Protein AF-A0A2R4WIC9-F1 (afdb_monomer_lite)

Structure (mmCIF, N/CA/C/O backbone):
data_AF-A0A2R4WIC9-F1
#
_entry.id   AF-A0A2R4WIC9-F1
#
loop_
_atom_site.group_PDB
_atom_site.id
_atom_site.type_symbol
_atom_site.label_atom_id
_atom_site.label_alt_id
_atom_site.label_comp_id
_atom_site.label_asym_id
_atom_site.label_entity_id
_atom_site.label_seq_id
_atom_site.pdbx_PDB_ins_code
_atom_site.Cartn_x
_atom_site.Cartn_y
_atom_site.Cartn_z
_atom_site.occupancy
_atom_site.B_iso_or_equiv
_atom_site.auth_seq_id
_atom_site.auth_comp_id
_atom_site.auth_asym_id
_atom_site.auth_atom_id
_atom_site.pdbx_PDB_model_num
ATOM 1 N N . MET A 1 1 ? 18.925 10.948 -5.043 1.00 41.94 1 MET A N 1
ATOM 2 C CA . MET A 1 1 ? 17.548 11.346 -4.677 1.00 41.94 1 MET A CA 1
ATOM 3 C C . MET A 1 1 ? 17.113 10.478 -3.510 1.00 41.94 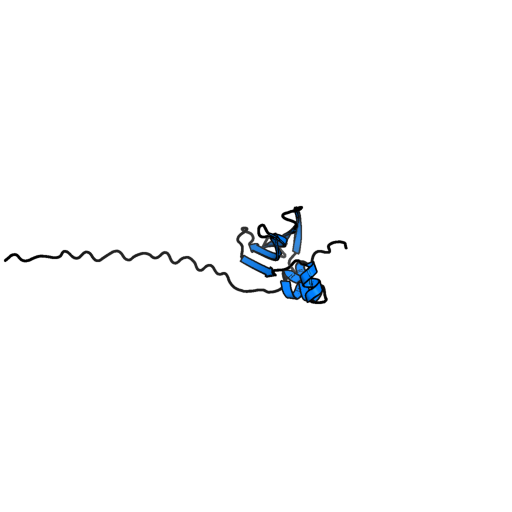1 MET A C 1
ATOM 5 O O . MET A 1 1 ? 17.165 9.264 -3.642 1.00 41.94 1 MET A O 1
ATOM 9 N N . LEU A 1 2 ? 16.774 11.072 -2.362 1.00 50.53 2 LEU A N 1
ATOM 10 C CA . LEU A 1 2 ? 16.177 10.327 -1.250 1.00 50.53 2 LEU A CA 1
ATOM 11 C C . LEU A 1 2 ? 14.803 9.835 -1.710 1.00 50.53 2 LEU A C 1
ATOM 13 O O . LEU A 1 2 ? 13.978 10.643 -2.135 1.00 50.53 2 LEU A O 1
ATOM 17 N N . PHE A 1 3 ? 14.590 8.522 -1.683 1.00 58.09 3 PHE A N 1
ATOM 18 C CA . PHE A 1 3 ? 13.301 7.921 -1.989 1.00 58.09 3 PHE A CA 1
ATOM 19 C C . PHE A 1 3 ? 12.273 8.462 -0.988 1.00 58.09 3 PHE A C 1
ATOM 21 O O . PHE A 1 3 ? 12.315 8.121 0.192 1.00 58.09 3 PHE A O 1
ATOM 28 N N . GLN A 1 4 ? 11.390 9.356 -1.431 1.00 65.44 4 GLN A N 1
ATOM 29 C CA . GLN A 1 4 ? 10.280 9.814 -0.607 1.00 65.44 4 GLN A CA 1
ATOM 30 C C . GLN A 1 4 ? 9.069 8.930 -0.911 1.00 65.44 4 GLN A C 1
ATOM 32 O O . GLN A 1 4 ? 8.539 9.018 -2.026 1.00 65.44 4 GLN A O 1
ATOM 37 N N . PRO A 1 5 ? 8.622 8.096 0.044 1.00 67.25 5 PRO A N 1
ATOM 38 C CA . PRO A 1 5 ? 7.428 7.293 -0.150 1.00 67.25 5 PRO A CA 1
ATOM 39 C C . PRO A 1 5 ? 6.212 8.203 -0.367 1.00 67.25 5 PRO A C 1
ATOM 41 O O . PRO A 1 5 ? 6.229 9.355 0.091 1.00 67.25 5 PRO A O 1
ATOM 44 N N . PRO A 1 6 ? 5.175 7.723 -1.073 1.00 71.00 6 PRO A N 1
ATOM 45 C CA . PRO A 1 6 ? 3.922 8.456 -1.226 1.00 71.00 6 PRO A CA 1
ATOM 46 C C . PRO A 1 6 ? 3.269 8.787 0.125 1.00 71.00 6 PRO A C 1
ATOM 48 O O . PRO A 1 6 ? 3.595 8.175 1.140 1.00 71.00 6 PRO A O 1
ATOM 51 N N . VAL A 1 7 ? 2.345 9.761 0.150 1.00 81.62 7 VAL A N 1
ATOM 52 C CA . VAL A 1 7 ? 1.529 10.001 1.354 1.00 81.62 7 VAL A CA 1
ATOM 53 C C . VAL A 1 7 ? 0.459 8.914 1.410 1.00 81.62 7 VAL A C 1
ATOM 55 O O . VAL A 1 7 ? -0.464 8.898 0.593 1.00 81.62 7 VAL A O 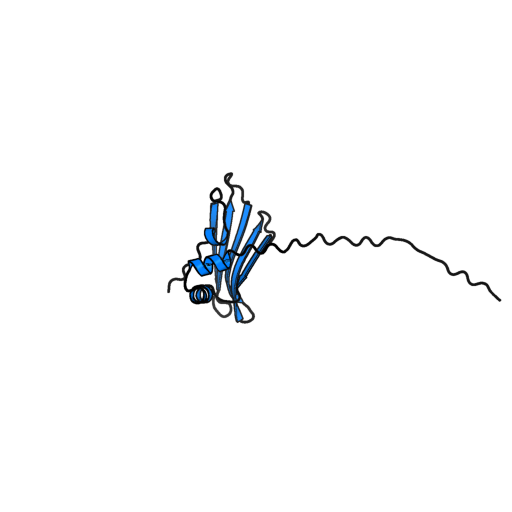1
ATOM 58 N N . PHE A 1 8 ? 0.616 7.967 2.330 1.00 81.81 8 PHE A N 1
ATOM 59 C CA . PHE A 1 8 ? -0.177 6.740 2.353 1.00 81.81 8 PHE A CA 1
ATOM 60 C C . PHE A 1 8 ? -1.648 6.995 2.699 1.00 81.81 8 PHE A C 1
ATOM 62 O O . PHE A 1 8 ? -2.525 6.418 2.063 1.00 81.81 8 PHE A O 1
ATOM 69 N N . GLU A 1 9 ? -1.929 7.925 3.612 1.00 81.69 9 GLU A N 1
ATOM 70 C CA . GLU A 1 9 ? -3.284 8.352 3.984 1.00 81.69 9 GLU A CA 1
ATOM 71 C C . GLU A 1 9 ? -4.065 8.850 2.762 1.00 81.69 9 GLU A C 1
ATOM 73 O O . GLU A 1 9 ? -5.230 8.505 2.564 1.00 81.69 9 GLU A O 1
ATOM 78 N N . THR A 1 10 ? -3.385 9.603 1.893 1.00 82.06 10 THR A N 1
ATOM 79 C CA . THR A 1 10 ? -3.953 10.145 0.656 1.00 82.06 10 THR A CA 1
ATOM 80 C C . THR A 1 10 ? -4.237 9.050 -0.366 1.00 82.06 10 THR A C 1
ATOM 82 O O . THR A 1 10 ? -5.227 9.145 -1.086 1.00 82.06 10 THR A O 1
ATOM 85 N N . ILE A 1 11 ? -3.389 8.023 -0.459 1.00 85.50 11 ILE A N 1
ATOM 86 C CA . ILE A 1 11 ? -3.587 6.904 -1.395 1.00 85.50 11 ILE A CA 1
ATOM 87 C C . ILE A 1 11 ? -4.722 5.994 -0.933 1.00 85.50 11 ILE A C 1
ATOM 89 O O . ILE A 1 11 ? -5.516 5.535 -1.752 1.00 85.50 11 ILE A O 1
ATOM 93 N N . PHE A 1 12 ? -4.791 5.732 0.368 1.00 85.81 12 PHE A N 1
ATOM 94 C CA . PHE A 1 12 ? -5.749 4.802 0.951 1.00 85.81 12 PHE A CA 1
ATOM 95 C C . PHE A 1 12 ? -7.128 5.411 1.198 1.00 85.81 12 PHE A C 1
ATOM 97 O O . PHE A 1 12 ? -8.072 4.666 1.452 1.00 85.81 12 PHE A O 1
ATOM 104 N N . LEU A 1 13 ? -7.249 6.741 1.098 1.00 85.38 13 LEU A N 1
ATOM 105 C CA . LEU A 1 13 ? -8.467 7.482 1.432 1.00 85.38 13 LEU A CA 1
ATOM 106 C C . LEU A 1 13 ? -8.943 7.147 2.857 1.00 85.38 13 LEU A C 1
ATOM 108 O O . LEU A 1 13 ? -10.135 6.955 3.097 1.00 85.38 13 LEU A O 1
ATOM 112 N N . THR A 1 14 ? -7.990 7.042 3.791 1.00 85.00 14 THR A N 1
ATOM 113 C CA . THR A 1 14 ? -8.259 6.721 5.196 1.00 85.00 14 THR A CA 1
ATOM 114 C C . THR A 1 14 ? -9.184 7.786 5.801 1.00 85.00 14 THR A C 1
ATOM 116 O O . THR A 1 14 ? -8.884 8.976 5.660 1.00 85.00 14 THR A O 1
ATOM 119 N N . PRO A 1 15 ? -10.289 7.402 6.473 1.00 87.38 15 PRO A N 1
ATOM 120 C CA . PRO A 1 15 ? -11.157 8.351 7.169 1.00 87.38 15 PRO A CA 1
ATOM 121 C C . PRO A 1 15 ? -10.376 9.214 8.164 1.00 87.38 15 PRO A C 1
ATOM 123 O O . PRO A 1 15 ? -9.415 8.745 8.771 1.00 87.38 15 PRO A O 1
ATOM 126 N N . VAL A 1 16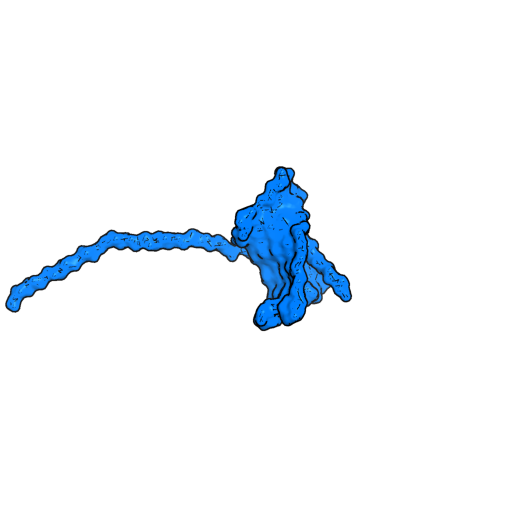 ? -10.792 10.466 8.360 1.00 87.12 16 VAL A N 1
ATOM 127 C CA . VAL A 1 16 ? -10.067 11.413 9.230 1.00 87.12 16 VAL A CA 1
ATOM 128 C C . VAL A 1 16 ? -10.104 10.996 10.705 1.00 87.12 16 VAL A C 1
ATOM 130 O O . VAL A 1 16 ? -9.199 11.319 11.469 1.00 87.12 16 VAL A O 1
ATOM 133 N N . GLU A 1 17 ? -11.127 10.242 11.099 1.00 90.94 17 GLU A N 1
ATOM 134 C CA . GLU A 1 17 ? -11.290 9.684 12.440 1.00 90.94 17 GLU A CA 1
ATOM 135 C C . GLU A 1 17 ? -10.433 8.431 12.663 1.00 90.94 17 GLU A C 1
ATOM 137 O O . GLU A 1 17 ? -10.297 7.964 13.795 1.00 90.94 17 GLU A O 1
ATOM 142 N N . HIS A 1 18 ? -9.885 7.859 11.588 1.00 93.00 18 HIS A N 1
ATOM 143 C CA . HIS A 1 18 ? -9.062 6.662 11.642 1.00 93.00 18 HIS A CA 1
ATOM 144 C C . HIS A 1 18 ? -7.583 7.026 11.739 1.00 93.00 18 HIS A C 1
ATOM 146 O O . HIS A 1 18 ? -7.113 8.047 11.235 1.00 93.00 18 HI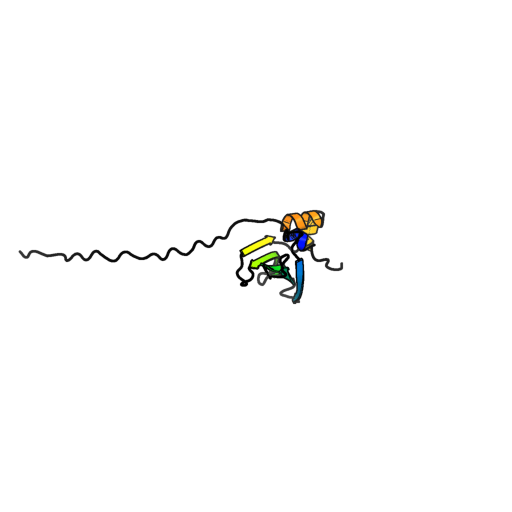S A O 1
ATOM 152 N N . ARG A 1 19 ? -6.814 6.137 12.365 1.00 92.88 19 ARG A N 1
ATOM 153 C CA . ARG A 1 19 ? -5.366 6.281 12.504 1.00 92.88 19 ARG A CA 1
ATOM 154 C C . ARG A 1 19 ? -4.650 5.248 11.652 1.00 92.88 19 ARG A C 1
ATOM 156 O O . ARG A 1 19 ? -4.776 4.051 11.901 1.00 92.88 19 ARG A O 1
ATOM 163 N N . LEU A 1 20 ? -3.833 5.716 10.713 1.00 93.38 20 LEU A N 1
ATOM 164 C CA . LEU A 1 20 ? -2.907 4.878 9.958 1.00 93.38 20 LEU A CA 1
ATOM 165 C C . LEU A 1 20 ? -1.547 4.832 10.673 1.00 93.38 20 LEU A C 1
ATOM 167 O O . LEU A 1 20 ? -0.976 5.868 11.004 1.00 93.38 20 LEU A O 1
ATOM 171 N N . VAL A 1 21 ? -1.026 3.634 10.933 1.00 93.06 21 VAL A N 1
ATOM 172 C CA . VAL A 1 21 ? 0.244 3.425 11.643 1.00 93.06 21 VAL A CA 1
ATOM 173 C C . VAL A 1 21 ? 1.183 2.591 10.782 1.00 93.06 21 VAL A C 1
ATOM 175 O O . VAL A 1 21 ? 0.826 1.496 10.353 1.00 93.06 21 VAL A O 1
ATOM 178 N N . ILE A 1 22 ? 2.407 3.078 10.564 1.00 91.19 22 ILE A N 1
ATOM 179 C CA . ILE A 1 22 ? 3.462 2.310 9.893 1.00 91.19 22 ILE A CA 1
ATOM 180 C C . ILE A 1 22 ? 3.922 1.185 10.823 1.00 91.19 22 ILE A C 1
ATOM 182 O O . ILE A 1 22 ? 4.425 1.430 11.918 1.00 91.19 22 ILE A O 1
ATOM 186 N N . ARG A 1 23 ? 3.797 -0.058 10.360 1.00 93.00 23 ARG A N 1
ATOM 187 C CA . ARG A 1 23 ? 4.316 -1.247 11.046 1.00 93.00 23 ARG A CA 1
ATOM 188 C C . ARG A 1 23 ? 5.790 -1.503 10.768 1.00 93.00 23 ARG A C 1
ATOM 190 O O . ARG A 1 23 ? 6.473 -2.130 11.572 1.00 93.00 23 ARG A O 1
ATOM 197 N N . GLY A 1 24 ? 6.250 -1.106 9.589 1.00 90.31 24 GLY A N 1
ATOM 198 C CA . GLY A 1 24 ? 7.619 -1.308 9.147 1.00 90.31 24 GLY A CA 1
ATOM 199 C C . GLY A 1 24 ? 7.742 -1.300 7.633 1.00 90.31 24 GLY A C 1
ATOM 200 O O . GLY A 1 24 ? 6.758 -1.160 6.902 1.00 90.31 24 GLY A O 1
ATOM 201 N N . SER A 1 25 ? 8.971 -1.482 7.170 1.00 90.69 25 SER A N 1
ATOM 202 C CA . SER A 1 25 ? 9.301 -1.618 5.759 1.00 90.69 25 SER A CA 1
ATOM 203 C C . SER A 1 25 ? 10.231 -2.804 5.529 1.00 90.69 25 SER A C 1
ATOM 205 O O . SER A 1 25 ? 10.929 -3.266 6.433 1.00 90.69 25 SER A O 1
ATOM 207 N N . ARG A 1 26 ? 10.219 -3.325 4.305 1.00 89.00 26 ARG A N 1
ATOM 208 C CA . ARG A 1 26 ? 11.136 -4.362 3.840 1.00 89.00 26 ARG A CA 1
ATOM 209 C C . ARG A 1 26 ? 11.716 -3.927 2.507 1.00 89.00 26 ARG A C 1
ATOM 211 O O . ARG A 1 26 ? 10.970 -3.799 1.542 1.00 89.00 26 ARG A O 1
ATOM 218 N N . SER A 1 27 ? 13.031 -3.773 2.459 1.00 88.69 27 SER A N 1
ATOM 219 C CA . SER A 1 27 ? 13.771 -3.564 1.215 1.00 88.69 27 SER A CA 1
ATOM 220 C C . SER A 1 27 ? 14.397 -4.878 0.752 1.00 88.69 27 SER A C 1
ATOM 222 O O . SER A 1 27 ? 14.785 -5.709 1.578 1.00 88.69 27 SER A O 1
ATOM 224 N N . ARG A 1 28 ? 14.500 -5.070 -0.560 1.00 85.50 28 ARG A N 1
ATOM 225 C CA . ARG A 1 28 ? 15.213 -6.182 -1.197 1.00 85.50 28 ARG A CA 1
ATOM 226 C C . ARG A 1 28 ? 16.224 -5.614 -2.189 1.00 85.50 28 ARG A C 1
ATOM 228 O O . ARG A 1 28 ? 15.938 -4.620 -2.845 1.00 85.50 28 ARG A O 1
ATOM 235 N N . GLY A 1 29 ? 17.409 -6.219 -2.237 1.00 77.25 29 GLY A N 1
ATOM 236 C CA . GLY A 1 29 ? 18.460 -5.870 -3.192 1.00 77.25 29 GLY A CA 1
ATOM 237 C C . GLY A 1 29 ? 18.362 -6.690 -4.478 1.00 77.25 29 GLY A C 1
ATOM 238 O O . GLY A 1 29 ? 17.639 -7.685 -4.537 1.00 77.25 29 GLY A O 1
ATOM 239 N N . ALA A 1 30 ? 19.115 -6.276 -5.498 1.00 69.62 30 ALA A N 1
ATOM 240 C CA . ALA A 1 30 ? 19.150 -6.926 -6.806 1.00 69.62 30 ALA A CA 1
ATOM 241 C C . ALA A 1 30 ? 19.389 -8.454 -6.717 1.00 69.62 30 ALA A C 1
ATOM 243 O O . ALA A 1 30 ? 20.141 -8.904 -5.847 1.00 69.62 30 ALA A O 1
ATOM 244 N N . PRO A 1 31 ? 18.789 -9.261 -7.618 1.00 66.56 31 PRO A N 1
ATOM 245 C CA . PRO A 1 31 ? 18.046 -8.859 -8.823 1.00 66.56 31 PRO A CA 1
ATOM 246 C C . PRO A 1 31 ? 16.577 -8.463 -8.581 1.00 66.56 31 PRO A C 1
ATOM 248 O O . PRO A 1 31 ? 15.966 -7.857 -9.453 1.00 66.56 31 PRO A O 1
ATOM 251 N N . LEU A 1 32 ? 16.028 -8.744 -7.395 1.00 72.38 32 LEU A N 1
ATOM 252 C CA . LEU A 1 32 ? 14.657 -8.402 -6.996 1.00 72.38 32 LEU A CA 1
ATOM 253 C C . LEU A 1 32 ? 14.656 -7.095 -6.198 1.00 72.38 32 LEU A C 1
ATOM 255 O O . LEU A 1 32 ? 14.359 -7.090 -5.000 1.00 72.38 32 LEU A O 1
ATOM 259 N N . ASP A 1 33 ? 15.053 -6.002 -6.853 1.00 84.81 33 ASP A N 1
ATOM 260 C CA . ASP A 1 33 ? 15.101 -4.684 -6.219 1.00 84.81 33 ASP A CA 1
ATOM 261 C C . ASP A 1 33 ? 13.693 -4.187 -5.894 1.00 84.81 33 ASP A C 1
ATOM 263 O O . ASP A 1 33 ? 12.776 -4.254 -6.714 1.00 84.81 33 ASP A O 1
ATOM 267 N N . GLY A 1 34 ? 13.511 -3.671 -4.687 1.00 87.38 34 GLY A N 1
ATOM 268 C CA . GLY A 1 34 ? 12.250 -3.057 -4.325 1.00 87.38 34 GLY A CA 1
ATOM 269 C C . GLY A 1 34 ? 12.097 -2.817 -2.844 1.00 87.38 34 GLY A C 1
ATOM 270 O O . GLY A 1 34 ? 12.877 -3.277 -2.008 1.00 87.38 34 GLY A O 1
ATOM 271 N N . VAL A 1 35 ? 11.044 -2.090 -2.518 1.00 90.06 35 VAL A N 1
ATOM 272 C CA . VAL A 1 35 ? 10.704 -1.733 -1.153 1.00 90.06 35 VAL A CA 1
ATOM 273 C C . VAL A 1 35 ? 9.206 -1.882 -0.942 1.00 90.06 35 VAL A C 1
ATOM 275 O O . VAL A 1 35 ? 8.386 -1.546 -1.794 1.00 90.06 35 VAL A O 1
ATOM 278 N N . CYS A 1 36 ? 8.867 -2.425 0.218 1.00 90.94 36 CYS A N 1
ATOM 279 C CA . CYS A 1 36 ? 7.508 -2.646 0.663 1.00 90.94 36 CYS A CA 1
ATOM 280 C C . CYS A 1 36 ? 7.295 -1.968 2.018 1.00 90.94 36 CYS A C 1
ATOM 282 O O . CYS A 1 36 ? 8.160 -2.060 2.891 1.00 90.94 36 CYS A O 1
ATOM 284 N N . TRP A 1 37 ? 6.139 -1.343 2.223 1.00 92.69 37 TRP A N 1
ATOM 285 C CA . TRP A 1 37 ? 5.715 -0.746 3.492 1.00 92.69 37 TRP A CA 1
ATOM 286 C C . TRP A 1 37 ? 4.432 -1.395 3.974 1.00 92.69 37 TRP A C 1
ATOM 288 O O . TRP A 1 37 ? 3.532 -1.668 3.182 1.00 92.69 37 TRP A O 1
ATOM 298 N N . TYR A 1 38 ? 4.344 -1.592 5.283 1.00 93.69 38 TYR A N 1
ATOM 299 C CA . TYR A 1 38 ? 3.198 -2.207 5.933 1.00 93.69 38 TYR A CA 1
ATOM 300 C C . TYR A 1 38 ? 2.538 -1.199 6.864 1.00 93.69 38 TYR A C 1
ATOM 302 O O . TYR A 1 38 ? 3.230 -0.550 7.654 1.00 93.69 38 TYR A O 1
ATOM 310 N N . HIS A 1 39 ? 1.214 -1.105 6.802 1.00 94.81 39 HIS A N 1
ATOM 311 C CA . HIS A 1 39 ? 0.431 -0.193 7.629 1.00 94.81 39 HIS A CA 1
ATOM 312 C C . HIS A 1 39 ? -0.739 -0.912 8.283 1.00 94.81 39 HIS A C 1
ATOM 314 O O . HIS A 1 39 ? -1.350 -1.782 7.668 1.00 94.81 39 HIS A O 1
ATOM 320 N N . ASP A 1 40 ? -1.079 -0.487 9.490 1.00 96.00 40 ASP A N 1
ATOM 321 C CA . ASP A 1 40 ? -2.304 -0.869 10.182 1.00 96.00 40 ASP A CA 1
ATOM 322 C C . ASP A 1 40 ? -3.220 0.359 10.279 1.00 96.00 40 ASP A C 1
ATOM 324 O O . ASP A 1 40 ? -2.763 1.460 10.586 1.00 96.00 40 ASP A O 1
ATOM 328 N N . GLU A 1 41 ? -4.509 0.176 10.011 1.00 95.38 41 GLU A N 1
ATOM 329 C CA . GLU A 1 41 ? -5.547 1.194 10.175 1.00 95.38 41 GLU A CA 1
ATOM 330 C C . GLU A 1 41 ? -6.406 0.852 11.386 1.00 95.38 41 GLU A C 1
ATOM 332 O O . GLU A 1 41 ? -6.943 -0.255 11.483 1.00 95.38 41 GLU A O 1
ATOM 337 N N . PHE A 1 42 ? -6.549 1.815 12.289 1.00 95.44 42 PHE A N 1
ATOM 338 C CA . PHE A 1 42 ? -7.367 1.700 13.488 1.00 95.44 42 PHE A CA 1
ATOM 339 C C . PHE A 1 42 ? -8.537 2.676 13.427 1.00 95.44 42 PHE A C 1
ATOM 341 O O . PHE A 1 42 ? -8.351 3.819 13.008 1.00 95.44 42 PHE A O 1
ATOM 348 N N . ASP A 1 43 ? -9.714 2.242 13.870 1.00 95.00 43 ASP A N 1
ATOM 349 C CA . ASP A 1 43 ? -10.854 3.139 14.054 1.00 95.00 43 ASP A CA 1
ATOM 350 C C . ASP A 1 43 ? -10.696 4.033 15.298 1.00 95.00 43 ASP A C 1
ATOM 352 O O . ASP A 1 43 ? -9.715 3.951 16.045 1.00 95.00 43 ASP A O 1
ATOM 356 N N . VAL A 1 44 ? -11.700 4.880 15.542 1.00 94.81 44 VAL A N 1
ATOM 357 C CA . VAL A 1 44 ? -11.755 5.800 16.691 1.00 94.81 44 VAL A CA 1
ATOM 358 C C . VAL A 1 44 ? -11.717 5.087 18.051 1.00 94.81 44 VAL A C 1
ATOM 360 O O . VAL A 1 44 ? -11.319 5.680 19.052 1.00 94.81 44 VAL A O 1
ATOM 363 N N . THR A 1 45 ? -12.104 3.810 18.104 1.00 95.50 45 THR A N 1
ATOM 364 C CA . THR A 1 45 ? -12.076 2.995 19.328 1.00 95.50 45 THR A CA 1
ATOM 365 C C . THR A 1 45 ? -10.721 2.320 19.548 1.00 95.50 45 THR A C 1
ATOM 367 O O . THR A 1 45 ? -10.485 1.728 20.601 1.00 95.50 45 THR A O 1
ATOM 370 N N . GLY A 1 46 ? -9.812 2.424 18.574 1.00 94.62 46 GLY A N 1
ATOM 371 C CA . GLY A 1 46 ? -8.522 1.746 18.579 1.00 94.62 46 GLY A CA 1
ATOM 372 C C . GLY A 1 46 ? -8.593 0.299 18.091 1.00 94.62 46 GLY A C 1
ATOM 373 O O . GLY A 1 46 ? -7.608 -0.429 18.239 1.00 94.62 46 GLY A O 1
ATOM 374 N N . ALA A 1 47 ? -9.713 -0.134 17.505 1.00 96.44 47 ALA A N 1
ATOM 375 C CA . ALA A 1 47 ? -9.822 -1.459 16.911 1.00 96.44 47 ALA A CA 1
ATOM 376 C C . ALA A 1 47 ? -9.156 -1.476 15.532 1.00 96.44 47 ALA A C 1
ATOM 378 O O . ALA A 1 47 ? -9.314 -0.554 14.733 1.00 96.44 47 ALA A O 1
ATOM 379 N N . LEU A 1 48 ? -8.396 -2.536 15.244 1.00 96.44 48 LEU A N 1
ATOM 380 C CA . LEU A 1 48 ? -7.804 -2.731 13.925 1.00 96.44 48 LEU A CA 1
ATOM 381 C C . LEU A 1 48 ? -8.913 -3.021 12.909 1.00 96.44 48 LEU A C 1
ATOM 383 O O . LEU A 1 48 ? -9.580 -4.050 13.009 1.00 96.44 48 LEU A O 1
ATOM 387 N N . VAL A 1 49 ? -9.052 -2.162 11.903 1.00 95.12 49 VAL A N 1
ATOM 388 C CA . VAL A 1 49 ? -10.066 -2.316 10.849 1.00 95.12 49 VAL A CA 1
ATOM 389 C C . VAL A 1 49 ? -9.484 -2.844 9.546 1.00 95.12 49 VAL A C 1
ATOM 391 O O . VAL A 1 49 ? -10.168 -3.554 8.806 1.00 95.12 49 VAL A O 1
ATOM 394 N N . ALA A 1 50 ? -8.215 -2.542 9.266 1.00 95.25 50 ALA A N 1
ATOM 395 C CA . ALA A 1 50 ? -7.560 -2.989 8.049 1.00 95.25 50 ALA A CA 1
ATOM 396 C C . ALA A 1 50 ? -6.039 -2.974 8.148 1.00 95.25 50 ALA A C 1
ATOM 398 O O . ALA A 1 50 ? -5.451 -2.325 9.012 1.00 95.25 50 ALA A O 1
ATOM 399 N N . ARG A 1 51 ? -5.403 -3.673 7.210 1.00 95.94 51 ARG A N 1
ATOM 400 C CA . ARG A 1 51 ? -3.959 -3.617 6.983 1.00 95.94 51 ARG A CA 1
ATOM 401 C C . ARG A 1 51 ? -3.676 -3.257 5.539 1.00 95.94 51 ARG A C 1
ATOM 403 O O . ARG A 1 51 ? -4.420 -3.658 4.647 1.00 95.94 51 ARG A O 1
ATOM 410 N N . TYR A 1 52 ? -2.576 -2.567 5.304 1.00 94.69 52 TYR A N 1
ATOM 411 C CA . TYR A 1 52 ? -2.126 -2.21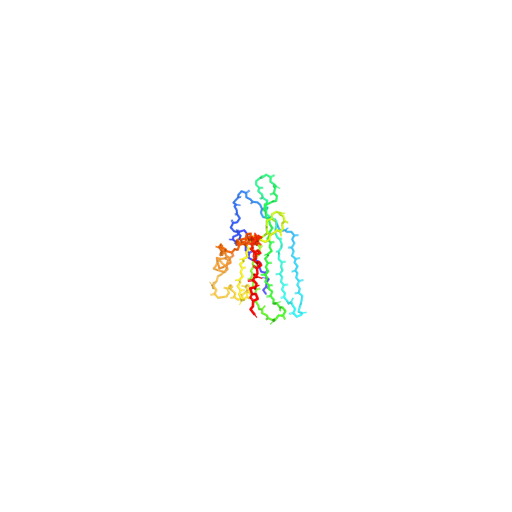8 3.969 1.00 94.69 52 TYR A CA 1
ATOM 412 C C . TYR A 1 52 ? -0.697 -2.656 3.719 1.00 94.69 52 TYR A C 1
ATOM 414 O O . TYR A 1 52 ? 0.154 -2.630 4.606 1.00 94.69 52 TYR A O 1
ATOM 422 N N . GLU A 1 53 ? -0.444 -2.995 2.467 1.00 93.44 53 GLU A N 1
ATOM 423 C CA . GLU A 1 53 ? 0.872 -3.255 1.912 1.00 93.44 53 GLU A CA 1
ATOM 424 C C . GLU A 1 53 ? 1.043 -2.328 0.709 1.00 93.44 53 GLU A C 1
ATOM 426 O O . GLU A 1 53 ? 0.246 -2.413 -0.219 1.00 93.44 53 GLU A O 1
ATOM 431 N N . THR A 1 54 ? 2.047 -1.453 0.714 1.00 92.38 54 THR A N 1
ATOM 432 C CA . THR A 1 54 ? 2.440 -0.654 -0.461 1.00 92.38 54 THR A CA 1
ATOM 433 C C . THR A 1 54 ? 3.768 -1.174 -0.968 1.00 92.38 54 THR A C 1
ATOM 435 O O . THR A 1 54 ? 4.653 -1.424 -0.155 1.00 92.38 54 THR A O 1
ATOM 438 N N . TYR A 1 55 ? 3.937 -1.294 -2.278 1.00 91.69 55 TYR A N 1
ATOM 439 C CA . TYR A 1 55 ? 5.168 -1.790 -2.886 1.00 91.69 55 TYR A CA 1
ATOM 440 C C . TYR A 1 55 ? 5.613 -0.914 -4.058 1.00 91.69 55 TYR A C 1
ATOM 442 O O . TYR A 1 55 ? 4.789 -0.353 -4.781 1.00 91.69 55 TYR A O 1
ATOM 450 N N . ASP A 1 56 ? 6.928 -0.810 -4.222 1.00 92.12 56 ASP A N 1
ATOM 451 C CA . ASP A 1 56 ? 7.629 -0.290 -5.398 1.00 92.12 56 ASP A CA 1
ATOM 452 C C . ASP A 1 56 ? 8.790 -1.245 -5.686 1.00 92.12 56 ASP A C 1
ATOM 454 O O . ASP A 1 56 ? 9.772 -1.270 -4.943 1.00 92.12 56 ASP A O 1
ATOM 458 N N . GLU A 1 57 ? 8.648 -2.103 -6.692 1.00 92.00 57 GLU A N 1
ATOM 459 C CA . GLU A 1 57 ? 9.548 -3.238 -6.897 1.00 92.00 57 GLU A CA 1
ATOM 460 C C . GLU A 1 57 ? 9.681 -3.639 -8.365 1.00 92.00 57 GLU A C 1
ATOM 462 O O . GLU A 1 57 ? 8.857 -3.298 -9.215 1.00 92.00 57 GLU A O 1
ATOM 467 N N . THR A 1 58 ? 10.731 -4.402 -8.635 1.00 89.69 58 THR A N 1
ATOM 468 C CA . THR A 1 58 ? 10.896 -5.207 -9.838 1.00 89.69 58 THR A CA 1
ATOM 469 C C . THR A 1 58 ? 10.595 -6.661 -9.474 1.00 89.69 58 THR A C 1
ATOM 471 O O . THR A 1 58 ? 11.146 -7.188 -8.502 1.00 89.69 58 THR A O 1
ATOM 474 N N . ASP A 1 59 ? 9.679 -7.296 -10.201 1.00 83.56 59 ASP A N 1
ATOM 475 C CA . ASP A 1 59 ? 9.275 -8.677 -9.938 1.00 83.56 59 ASP A CA 1
ATOM 476 C C . ASP A 1 59 ? 10.259 -9.717 -10.507 1.00 83.56 59 ASP A C 1
ATOM 478 O O . ASP A 1 59 ? 11.281 -9.384 -11.108 1.00 83.56 59 ASP A O 1
ATOM 482 N N . GLU A 1 60 ? 9.960 -11.003 -10.305 1.00 83.06 60 GLU A N 1
ATOM 483 C CA . GLU A 1 60 ? 10.802 -12.114 -10.776 1.00 83.06 60 GLU A CA 1
ATOM 484 C C . GLU A 1 60 ? 10.927 -12.187 -12.303 1.00 83.06 60 GLU A C 1
ATOM 486 O O . GLU A 1 60 ? 11.905 -12.731 -12.811 1.00 83.06 60 GLU A O 1
ATOM 491 N N . ALA A 1 61 ? 9.976 -11.606 -13.037 1.00 85.19 61 ALA A N 1
ATOM 492 C CA . ALA A 1 61 ? 10.011 -11.493 -14.490 1.00 85.19 61 ALA A CA 1
ATOM 493 C C . ALA A 1 61 ? 10.717 -10.206 -14.965 1.00 85.19 61 ALA A C 1
ATOM 495 O O . ALA A 1 61 ? 10.689 -9.888 -16.158 1.00 85.19 61 ALA A O 1
ATOM 496 N N . GLY A 1 62 ? 11.334 -9.450 -14.050 1.00 86.38 62 GLY A N 1
ATOM 497 C CA . GLY A 1 62 ? 11.978 -8.176 -14.351 1.00 86.38 62 GLY A CA 1
ATOM 498 C C . GLY A 1 62 ? 10.989 -7.038 -14.610 1.00 86.38 62 GLY A C 1
ATOM 499 O O . GLY A 1 62 ? 11.397 -5.993 -15.114 1.00 86.38 62 GLY A O 1
ATOM 500 N N . GLN A 1 63 ? 9.700 -7.220 -14.306 1.00 89.12 63 GLN A N 1
ATOM 501 C CA . GLN A 1 63 ? 8.686 -6.197 -14.532 1.00 89.12 63 GLN A CA 1
ATOM 502 C C . GLN A 1 63 ? 8.660 -5.208 -13.378 1.00 89.12 63 GLN A C 1
ATOM 504 O O . GLN A 1 63 ? 8.559 -5.574 -12.206 1.00 89.12 63 GLN A O 1
ATOM 509 N N . GLU A 1 64 ? 8.718 -3.931 -13.726 1.00 92.12 64 GLU A N 1
ATOM 510 C CA . GLU A 1 64 ? 8.550 -2.843 -12.778 1.00 92.12 64 GLU A CA 1
ATOM 511 C C . GLU A 1 64 ? 7.083 -2.681 -12.390 1.00 92.12 64 GLU A C 1
ATOM 513 O O . GLU A 1 64 ? 6.201 -2.572 -13.247 1.00 92.12 64 GLU A O 1
ATOM 518 N N . ARG A 1 65 ? 6.821 -2.594 -11.088 1.00 92.06 65 ARG A N 1
ATOM 519 C CA . ARG A 1 65 ? 5.478 -2.353 -10.572 1.00 92.06 65 ARG A CA 1
ATOM 520 C C . ARG A 1 65 ? 5.494 -1.542 -9.291 1.00 92.06 65 ARG A C 1
ATOM 522 O O . ARG A 1 65 ? 6.352 -1.712 -8.426 1.00 92.06 65 ARG A O 1
ATOM 529 N N . CYS A 1 66 ? 4.473 -0.714 -9.137 1.00 92.56 66 CYS A N 1
ATOM 530 C CA . CYS A 1 66 ? 4.137 -0.105 -7.862 1.00 92.56 66 CYS A CA 1
ATOM 531 C C . CYS A 1 66 ? 2.635 -0.197 -7.609 1.00 92.56 66 CYS A C 1
ATOM 533 O O . CYS A 1 66 ? 1.826 -0.288 -8.537 1.00 92.56 66 CYS A O 1
ATOM 535 N N . GLY A 1 67 ? 2.246 -0.200 -6.342 1.00 92.88 67 GLY A N 1
ATOM 536 C CA . GLY A 1 67 ? 0.848 -0.380 -5.988 1.00 92.88 67 GLY A CA 1
ATOM 537 C C . GLY A 1 67 ? 0.633 -0.602 -4.508 1.00 92.88 67 GLY A C 1
ATOM 538 O O . GLY A 1 67 ? 1.539 -0.428 -3.691 1.00 92.88 67 GLY A O 1
ATOM 539 N N . TRP A 1 68 ? -0.589 -0.993 -4.173 1.00 93.50 68 TRP A N 1
ATOM 540 C CA . TRP A 1 68 ? -0.959 -1.342 -2.815 1.00 93.50 68 TRP A CA 1
ATOM 541 C C . TRP A 1 68 ? -2.006 -2.451 -2.756 1.00 93.50 68 TRP A C 1
ATOM 543 O O . TRP A 1 68 ? -2.745 -2.715 -3.708 1.00 93.50 68 TRP A O 1
ATOM 553 N N . ARG A 1 69 ? -2.080 -3.097 -1.596 1.00 94.06 69 ARG A N 1
ATOM 554 C CA . ARG A 1 69 ? -3.084 -4.095 -1.221 1.00 94.06 69 ARG A CA 1
ATOM 555 C C . ARG A 1 69 ? -3.687 -3.699 0.118 1.00 94.06 69 ARG A C 1
ATOM 557 O O . ARG A 1 69 ? -2.960 -3.281 1.014 1.00 94.06 69 ARG A O 1
ATOM 564 N N . ARG A 1 70 ? -5.004 -3.841 0.247 1.00 93.94 70 ARG A N 1
ATOM 565 C CA . ARG A 1 70 ? -5.758 -3.680 1.493 1.00 93.94 70 ARG A CA 1
ATOM 566 C C . ARG A 1 70 ? -6.257 -5.045 1.934 1.00 93.94 70 ARG A C 1
ATOM 568 O O . ARG A 1 70 ? -6.874 -5.768 1.150 1.00 93.94 70 ARG A O 1
ATOM 575 N N . TYR A 1 71 ? -6.044 -5.351 3.199 1.00 95.25 71 TYR A N 1
ATOM 576 C CA . TYR A 1 71 ? -6.529 -6.537 3.879 1.00 95.25 71 TYR A CA 1
ATOM 577 C C . TYR A 1 71 ? -7.498 -6.120 4.986 1.00 95.25 71 TYR A C 1
ATOM 579 O O . TYR A 1 71 ? -7.320 -5.064 5.590 1.00 95.25 71 TYR A O 1
ATOM 587 N N . ASP A 1 72 ? -8.508 -6.936 5.267 1.00 94.44 72 ASP A N 1
ATOM 588 C CA . ASP A 1 72 ? -9.340 -6.739 6.454 1.00 94.44 72 ASP A CA 1
ATOM 589 C C . ASP A 1 72 ? -8.567 -7.053 7.753 1.00 94.44 72 ASP A C 1
ATOM 591 O O . ASP A 1 72 ? -7.406 -7.487 7.749 1.00 94.44 72 ASP A O 1
ATOM 595 N N . ALA A 1 73 ? -9.219 -6.841 8.897 1.00 94.00 73 ALA A N 1
ATOM 596 C CA . ALA A 1 73 ? -8.670 -7.161 10.215 1.00 94.00 73 ALA A CA 1
ATOM 597 C C . ALA A 1 73 ? -8.271 -8.646 10.372 1.00 94.00 73 ALA A C 1
ATOM 599 O O . ALA A 1 73 ? -7.335 -8.960 11.115 1.00 94.00 73 ALA A O 1
ATOM 600 N N . GLY A 1 74 ? -8.918 -9.554 9.633 1.00 95.06 74 GLY A N 1
ATOM 601 C CA . GLY A 1 74 ? -8.599 -10.983 9.579 1.00 95.06 74 GLY A CA 1
ATOM 602 C C . GLY A 1 74 ? -7.422 -11.331 8.660 1.00 95.06 74 GLY A C 1
ATOM 603 O O . GLY A 1 74 ? -6.960 -12.468 8.669 1.00 95.06 74 GLY A O 1
ATOM 604 N N . GLY A 1 75 ? -6.909 -10.365 7.891 1.00 93.75 75 GLY A N 1
ATOM 605 C CA . GLY A 1 75 ? -5.820 -10.569 6.935 1.00 93.75 75 GLY A CA 1
ATOM 606 C C . GLY A 1 75 ? -6.283 -11.049 5.557 1.00 93.75 75 GLY A C 1
ATOM 607 O O . GLY A 1 75 ? -5.450 -11.424 4.732 1.00 93.75 75 GLY A O 1
ATOM 608 N N . ARG A 1 76 ? -7.587 -11.032 5.265 1.00 95.38 76 ARG A N 1
ATOM 609 C CA . ARG A 1 76 ? -8.102 -11.366 3.934 1.00 95.38 76 ARG A CA 1
ATOM 610 C C . ARG A 1 76 ? -7.950 -10.167 3.007 1.00 95.38 76 ARG A C 1
ATOM 612 O O . ARG A 1 76 ? -8.329 -9.058 3.361 1.00 95.38 76 ARG A O 1
ATOM 619 N N . LEU A 1 77 ? -7.445 -10.395 1.795 1.00 94.50 77 LEU A N 1
ATOM 620 C CA . LEU A 1 77 ? -7.344 -9.361 0.764 1.00 94.50 77 LEU A CA 1
ATOM 621 C C . LEU A 1 77 ? -8.744 -8.861 0.369 1.00 94.50 77 LEU A C 1
ATOM 623 O O . LEU A 1 77 ? -9.576 -9.652 -0.079 1.00 94.50 77 LEU A O 1
ATOM 627 N N . VAL A 1 78 ? -8.982 -7.555 0.508 1.00 92.56 78 VAL A N 1
ATOM 628 C CA . VAL A 1 78 ? -10.260 -6.901 0.167 1.00 92.56 78 VAL A CA 1
ATOM 629 C C . VAL A 1 78 ? -10.156 -5.981 -1.046 1.00 92.56 78 VAL A C 1
ATOM 631 O O . VAL A 1 78 ? -11.132 -5.828 -1.774 1.00 92.56 78 VAL A O 1
ATOM 634 N N . ALA A 1 79 ? -8.987 -5.388 -1.293 1.00 90.00 79 ALA A N 1
ATOM 635 C CA . ALA A 1 79 ? -8.751 -4.537 -2.455 1.00 90.00 79 ALA A CA 1
ATOM 636 C C . ALA A 1 79 ? -7.266 -4.516 -2.829 1.00 90.00 79 ALA A C 1
ATOM 638 O O . ALA A 1 79 ? -6.396 -4.777 -1.998 1.00 90.00 79 ALA A O 1
ATOM 639 N N . ARG A 1 80 ? -6.976 -4.189 -4.087 1.00 91.88 80 ARG A N 1
ATOM 640 C CA . ARG A 1 80 ? -5.623 -3.913 -4.570 1.00 91.88 80 ARG A CA 1
ATOM 641 C C . ARG A 1 80 ? -5.679 -2.946 -5.739 1.00 91.88 80 ARG A C 1
ATOM 643 O O . ARG A 1 80 ? -6.656 -2.953 -6.487 1.00 91.88 80 ARG A O 1
ATOM 650 N N . HIS A 1 81 ? -4.608 -2.198 -5.930 1.00 92.25 81 HIS A N 1
ATOM 651 C CA . HIS A 1 81 ? -4.416 -1.366 -7.106 1.00 92.25 81 HIS A CA 1
ATOM 652 C C . HIS A 1 81 ? -2.943 -1.378 -7.498 1.00 92.25 81 HIS A C 1
ATOM 654 O O . HIS A 1 81 ? -2.073 -1.269 -6.636 1.00 92.25 81 HIS A O 1
ATOM 660 N N . GLU A 1 82 ? -2.670 -1.545 -8.789 1.00 91.50 82 GLU A N 1
ATOM 661 C CA . GLU A 1 82 ? -1.322 -1.735 -9.324 1.00 91.50 82 GLU A CA 1
ATOM 662 C C . GLU A 1 82 ? -1.129 -0.928 -10.608 1.00 91.50 82 GLU A C 1
ATOM 664 O O . GLU A 1 82 ? -2.048 -0.778 -11.420 1.00 91.50 82 GLU A O 1
ATOM 669 N N . VAL A 1 83 ? 0.088 -0.422 -10.786 1.00 91.44 83 VAL A N 1
ATOM 670 C CA . VAL A 1 83 ? 0.555 0.245 -11.996 1.00 91.44 83 VAL A CA 1
ATOM 671 C C . VAL A 1 83 ? 1.847 -0.434 -12.446 1.00 91.44 83 VAL A C 1
ATOM 673 O O . VAL A 1 83 ? 2.771 -0.608 -11.653 1.00 91.44 83 VAL A O 1
ATOM 676 N N . ALA A 1 84 ? 1.917 -0.787 -13.731 1.00 92.94 84 ALA A N 1
ATOM 677 C CA . ALA A 1 84 ? 3.058 -1.457 -14.362 1.00 92.94 84 ALA A CA 1
ATOM 678 C C . ALA A 1 84 ? 4.223 -0.488 -14.662 1.00 92.94 84 ALA A C 1
ATOM 680 O O . ALA A 1 84 ? 4.608 -0.294 -15.813 1.00 92.94 84 ALA A O 1
ATOM 681 N N . MET A 1 85 ? 4.700 0.209 -13.629 1.00 92.38 85 MET A N 1
ATOM 682 C CA . MET A 1 85 ? 5.931 1.008 -13.623 1.00 92.38 85 MET A CA 1
ATOM 683 C C . MET A 1 85 ? 6.350 1.300 -12.178 1.00 92.38 85 MET A C 1
ATOM 685 O O . MET A 1 85 ? 5.506 1.275 -11.277 1.00 92.38 85 MET A O 1
ATOM 689 N N . ARG A 1 86 ? 7.624 1.647 -11.951 1.00 92.06 86 ARG A N 1
ATOM 690 C CA . ARG A 1 86 ? 8.089 2.140 -10.641 1.00 92.06 86 ARG A CA 1
ATOM 691 C C . ARG A 1 86 ? 7.390 3.444 -10.242 1.00 92.06 86 ARG A C 1
ATOM 693 O O . ARG A 1 86 ? 6.997 4.253 -11.088 1.00 92.06 86 ARG A O 1
ATOM 700 N N . TRP A 1 87 ? 7.328 3.706 -8.939 1.00 90.06 87 TRP A N 1
ATOM 701 C CA . TRP A 1 87 ? 6.804 4.956 -8.373 1.00 90.06 87 TRP A CA 1
ATOM 702 C C . TRP A 1 87 ? 7.462 6.198 -8.991 1.00 90.06 87 TRP A C 1
ATOM 704 O O . TRP A 1 87 ? 6.780 7.154 -9.361 1.00 90.06 87 TRP A O 1
ATOM 714 N N . SER A 1 88 ? 8.786 6.173 -9.161 1.00 89.25 88 SER A N 1
ATOM 715 C CA . SER A 1 88 ? 9.545 7.267 -9.779 1.00 89.25 88 SER A CA 1
ATOM 716 C C . SER A 1 88 ? 9.106 7.549 -11.221 1.00 89.25 88 SER A C 1
ATOM 718 O O . SER A 1 88 ? 8.924 8.712 -11.589 1.00 89.25 88 SER A O 1
ATOM 720 N N . ALA A 1 89 ? 8.879 6.503 -12.018 1.00 90.69 89 ALA A N 1
ATOM 721 C CA . ALA A 1 89 ? 8.386 6.616 -13.387 1.00 90.69 89 ALA A CA 1
ATOM 722 C C . ALA A 1 89 ? 6.950 7.163 -13.427 1.00 90.69 89 ALA A C 1
ATOM 724 O O . ALA A 1 89 ? 6.640 8.030 -14.248 1.00 90.69 89 ALA A O 1
ATOM 725 N N . LEU A 1 90 ? 6.093 6.743 -12.491 1.00 90.88 90 LEU A N 1
ATOM 726 C CA . LEU A 1 90 ? 4.732 7.268 -12.368 1.00 90.88 90 LEU A CA 1
ATOM 727 C C . LEU A 1 90 ? 4.719 8.764 -12.018 1.00 90.88 90 LEU A C 1
ATOM 729 O O . LEU A 1 90 ? 3.950 9.528 -12.607 1.00 90.88 90 LEU A O 1
ATOM 733 N N . VAL A 1 91 ? 5.587 9.203 -11.101 1.00 90.00 91 VAL A N 1
ATOM 734 C CA . VAL A 1 91 ? 5.752 10.625 -10.752 1.00 90.00 91 VAL A CA 1
ATOM 735 C C . VAL A 1 91 ? 6.207 11.440 -11.962 1.00 90.00 91 VAL A C 1
ATOM 737 O O . VAL A 1 91 ? 5.647 12.510 -12.211 1.00 90.00 91 VAL A O 1
ATOM 740 N N . ALA A 1 92 ? 7.166 10.928 -12.739 1.00 90.25 92 ALA A N 1
ATOM 741 C CA . ALA A 1 92 ? 7.630 11.579 -13.962 1.00 90.25 92 ALA A CA 1
ATOM 742 C C . ALA A 1 92 ? 6.506 11.695 -15.006 1.00 90.25 92 ALA A C 1
ATOM 744 O O . ALA A 1 92 ? 6.263 12.780 -15.534 1.00 90.25 92 ALA A O 1
ATOM 745 N N . LEU A 1 93 ? 5.757 10.612 -15.240 1.00 92.31 93 LEU A N 1
ATOM 746 C CA . LEU A 1 93 ? 4.638 10.582 -16.186 1.00 92.31 93 LEU A CA 1
ATOM 747 C C . LEU A 1 93 ? 3.526 11.572 -15.813 1.00 92.31 93 LEU A C 1
ATOM 749 O O . LEU A 1 93 ? 2.962 12.240 -16.678 1.00 92.31 93 LEU A O 1
ATOM 753 N N . LYS A 1 94 ? 3.190 11.664 -14.522 1.00 91.75 94 LYS A N 1
ATOM 754 C CA . LYS A 1 94 ? 2.156 12.581 -14.015 1.00 91.75 94 LYS A CA 1
ATOM 755 C C . LYS A 1 94 ? 2.659 14.002 -13.787 1.00 91.75 94 LYS A C 1
ATOM 757 O O . LYS A 1 94 ? 1.869 14.850 -13.366 1.00 91.75 94 LYS A O 1
ATOM 762 N N . GLN A 1 95 ? 3.949 14.248 -14.034 1.00 90.00 95 GLN A N 1
ATOM 763 C CA . GLN A 1 95 ? 4.632 15.535 -13.865 1.00 90.00 95 GLN A CA 1
ATOM 764 C C . GLN A 1 95 ? 4.455 16.139 -12.459 1.00 90.00 95 GLN A C 1
ATOM 766 O O . GLN A 1 95 ? 4.647 17.332 -12.243 1.00 90.00 95 GLN A O 1
ATOM 771 N N . SER A 1 96 ? 4.033 15.324 -11.490 1.00 89.06 96 SER A N 1
ATOM 772 C CA . SER A 1 96 ? 3.723 15.745 -10.130 1.00 89.06 96 SER A CA 1
ATOM 773 C C . SER A 1 96 ? 3.540 14.532 -9.222 1.00 89.06 96 SER A C 1
ATOM 775 O O . SER A 1 96 ? 2.939 13.523 -9.600 1.00 89.06 96 SER A O 1
ATOM 777 N N . ARG A 1 97 ? 3.990 14.667 -7.971 1.00 86.81 97 ARG A N 1
ATOM 778 C CA . ARG A 1 97 ? 3.739 13.676 -6.917 1.00 86.81 97 ARG A CA 1
ATOM 779 C C . ARG A 1 97 ? 2.244 13.489 -6.672 1.00 86.81 97 ARG A C 1
ATOM 781 O O . ARG A 1 97 ? 1.759 12.367 -6.668 1.00 86.81 97 ARG A O 1
ATOM 788 N N . ARG A 1 98 ? 1.507 14.593 -6.539 1.00 87.06 98 ARG A N 1
ATOM 789 C CA . ARG A 1 98 ? 0.059 14.568 -6.303 1.00 87.06 98 ARG A CA 1
ATOM 790 C C . ARG A 1 98 ? -0.695 13.852 -7.427 1.00 87.06 98 ARG A C 1
ATOM 792 O O . ARG A 1 98 ? -1.609 13.086 -7.153 1.00 87.06 98 ARG A O 1
ATOM 799 N N . GLY A 1 99 ? -0.301 14.059 -8.685 1.00 88.31 99 GLY A N 1
ATOM 800 C CA . GLY A 1 99 ? -0.888 13.346 -9.819 1.00 88.31 99 GLY A CA 1
ATOM 801 C C . GLY A 1 99 ? -0.616 11.839 -9.786 1.00 88.31 99 GLY A C 1
ATOM 802 O O . GLY A 1 99 ? -1.488 11.056 -10.161 1.00 88.31 99 GLY A O 1
ATOM 803 N N . ALA A 1 100 ? 0.559 11.422 -9.306 1.00 88.31 100 ALA A N 1
ATOM 804 C CA . ALA A 1 100 ? 0.886 10.013 -9.087 1.00 88.31 100 ALA A CA 1
ATOM 805 C C . ALA A 1 100 ? 0.107 9.402 -7.909 1.00 88.31 100 ALA A C 1
ATOM 807 O O . ALA A 1 100 ? -0.401 8.291 -8.035 1.00 88.31 100 ALA A O 1
ATOM 808 N N . GLU A 1 101 ? -0.069 10.136 -6.806 1.00 89.50 101 GLU A N 1
ATOM 809 C CA . GLU A 1 101 ? -0.919 9.718 -5.678 1.00 89.50 101 GLU A CA 1
ATOM 810 C C . GLU A 1 101 ? -2.372 9.521 -6.137 1.00 89.50 101 GLU A C 1
ATOM 812 O O . GLU A 1 101 ? -2.944 8.464 -5.893 1.00 89.50 101 GLU A O 1
ATOM 817 N N . ILE A 1 102 ? -2.934 10.464 -6.907 1.00 88.00 102 ILE A N 1
ATOM 818 C CA . ILE A 1 102 ? -4.275 10.337 -7.511 1.00 88.00 102 ILE A CA 1
ATOM 819 C C . ILE A 1 102 ? -4.364 9.115 -8.434 1.00 88.00 102 ILE A C 1
ATOM 821 O O . ILE A 1 102 ? -5.375 8.415 -8.459 1.00 88.00 102 ILE A O 1
ATOM 825 N N . ALA A 1 103 ? -3.304 8.819 -9.186 1.00 87.88 103 ALA A N 1
ATOM 826 C CA . ALA A 1 103 ? -3.265 7.623 -10.021 1.00 87.88 103 ALA A CA 1
ATOM 827 C C . ALA A 1 103 ? -3.272 6.326 -9.194 1.00 87.88 103 ALA A C 1
ATOM 829 O O . ALA A 1 103 ? -3.779 5.311 -9.677 1.00 87.88 103 ALA A O 1
ATOM 830 N N . LEU A 1 104 ? -2.753 6.364 -7.961 1.00 87.81 104 LEU A N 1
ATOM 831 C CA . LEU A 1 104 ? -2.794 5.254 -7.011 1.00 87.81 104 LEU A CA 1
ATOM 832 C C . LEU A 1 104 ? -4.078 5.206 -6.165 1.00 87.81 104 LEU A C 1
ATOM 834 O O . LEU A 1 104 ? -4.361 4.162 -5.593 1.00 87.81 104 LEU A O 1
ATOM 838 N N . GLN A 1 105 ? -4.897 6.259 -6.136 1.00 88.06 105 GLN A N 1
ATOM 839 C CA . GLN A 1 105 ? -6.162 6.311 -5.380 1.00 88.06 105 GLN A CA 1
ATOM 840 C C . GLN A 1 105 ? -7.303 5.454 -5.962 1.00 88.06 105 GLN A C 1
ATOM 842 O O . GLN A 1 105 ? -8.395 5.433 -5.396 1.00 88.06 105 GLN A O 1
ATOM 847 N N . ARG A 1 106 ? -7.127 4.774 -7.107 1.00 72.44 106 ARG A N 1
ATOM 848 C CA . ARG A 1 106 ? -8.239 4.083 -7.785 1.00 72.44 106 ARG A CA 1
ATOM 849 C C . ARG A 1 106 ? -8.827 2.953 -6.927 1.00 72.44 106 ARG A C 1
ATOM 851 O O . ARG A 1 106 ? -8.316 1.839 -6.883 1.00 72.44 106 ARG A O 1
ATOM 858 N N . LEU A 1 107 ? -9.989 3.230 -6.340 1.00 61.41 107 LEU A N 1
ATOM 859 C CA . LEU A 1 107 ? -10.93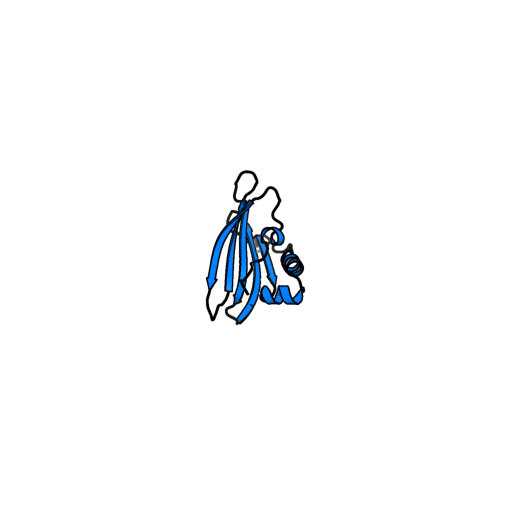4 2.246 -5.815 1.00 61.41 107 LEU A CA 1
ATOM 860 C C . LEU A 1 107 ? -11.642 1.544 -6.987 1.00 61.41 107 LEU A C 1
ATOM 862 O O . LEU A 1 107 ? -12.753 1.897 -7.381 1.00 61.41 107 LEU A O 1
ATOM 866 N N . GLY A 1 108 ? -10.974 0.555 -7.581 1.00 46.34 108 GLY A N 1
ATOM 867 C CA . GLY A 1 108 ? -11.598 -0.393 -8.504 1.00 46.34 108 GLY A CA 1
ATOM 868 C C . GLY A 1 108 ? -12.377 -1.457 -7.729 1.00 46.34 108 GLY A C 1
ATOM 869 O O . GLY A 1 108 ? -11.798 -2.400 -7.195 1.00 46.34 108 GLY A O 1
ATOM 870 N N . ALA A 1 109 ? -13.695 -1.292 -7.640 1.00 41.91 109 ALA A N 1
ATOM 871 C CA . ALA A 1 109 ? -14.616 -2.189 -6.951 1.00 41.91 109 ALA A CA 1
ATOM 872 C C . ALA A 1 109 ? -14.817 -3.534 -7.677 1.00 41.91 109 ALA A C 1
ATOM 874 O O . ALA A 1 109 ? -15.871 -3.732 -8.272 1.00 41.91 109 ALA A O 1
ATOM 875 N N . HIS A 1 110 ? -13.856 -4.467 -7.677 1.00 41.19 110 HIS A N 1
ATOM 876 C CA . HIS A 1 110 ? -14.110 -5.823 -8.204 1.00 41.19 110 HIS A CA 1
ATOM 877 C C . HIS A 1 110 ? -13.108 -6.872 -7.699 1.00 41.19 110 HIS A C 1
ATOM 879 O O . HIS A 1 110 ? -12.088 -7.136 -8.329 1.00 41.19 110 HIS A O 1
ATOM 885 N N . ASN A 1 111 ? -13.439 -7.517 -6.576 1.00 36.47 111 ASN A N 1
ATOM 886 C CA . ASN A 1 111 ? -13.485 -8.982 -6.519 1.00 36.47 111 ASN A CA 1
ATOM 887 C C . ASN A 1 111 ? -14.282 -9.444 -5.288 1.00 36.47 111 ASN A C 1
ATOM 889 O O . ASN A 1 111 ? -13.758 -10.016 -4.331 1.00 36.47 111 ASN A O 1
ATOM 893 N N . THR A 1 112 ? -15.600 -9.257 -5.333 1.00 37.59 112 THR A N 1
ATOM 894 C CA . THR A 1 112 ? -16.493 -10.275 -4.781 1.00 37.59 112 THR A CA 1
ATOM 895 C C . THR A 1 112 ? -16.164 -11.571 -5.523 1.00 37.59 112 THR A C 1
ATOM 897 O O . THR A 1 112 ? -16.711 -11.851 -6.584 1.00 37.59 112 THR A O 1
ATOM 900 N N . SER A 1 113 ? -15.241 -12.375 -4.985 1.00 36.41 113 SER A N 1
ATOM 901 C CA . SER A 1 113 ? -15.325 -13.815 -5.210 1.00 36.41 113 SER A CA 1
ATOM 902 C C . SER A 1 113 ? -16.697 -14.211 -4.691 1.00 36.41 113 SER A C 1
ATOM 904 O O . SER A 1 113 ? -16.914 -14.279 -3.479 1.00 36.41 113 SER A O 1
ATOM 906 N N . ALA A 1 114 ? -17.641 -14.355 -5.619 1.00 35.78 114 ALA A N 1
ATOM 907 C CA . ALA A 1 114 ? -18.915 -14.987 -5.364 1.00 35.78 114 ALA A CA 1
ATOM 908 C C . ALA A 1 114 ? -18.645 -16.277 -4.574 1.00 35.78 114 ALA A C 1
ATOM 910 O O . ALA A 1 114 ? -17.666 -16.972 -4.878 1.00 35.78 114 ALA A O 1
ATOM 911 N N . PRO A 1 115 ? -19.456 -16.616 -3.557 1.00 38.12 115 PRO A N 1
ATOM 912 C CA . PRO A 1 115 ? -19.362 -17.940 -2.977 1.00 38.12 115 PRO A CA 1
ATOM 913 C C . PRO A 1 115 ? -19.549 -18.919 -4.133 1.00 38.12 115 PRO A C 1
ATOM 915 O O . PRO A 1 115 ? -20.548 -18.839 -4.848 1.00 38.12 115 PRO A O 1
ATOM 918 N N . LEU A 1 116 ? -18.551 -19.780 -4.358 1.00 43.56 116 LEU A N 1
ATOM 919 C CA . LEU A 1 116 ? -18.670 -20.942 -5.227 1.00 43.56 116 LEU A CA 1
ATOM 920 C C . LEU A 1 116 ? -19.967 -21.630 -4.821 1.00 43.56 116 LEU A C 1
ATOM 922 O O . LEU A 1 116 ? -20.037 -22.266 -3.768 1.00 43.56 116 LEU A O 1
ATOM 926 N N . ALA A 1 117 ? -21.011 -21.421 -5.624 1.00 41.06 117 ALA A N 1
ATOM 927 C CA . ALA A 1 117 ? -22.260 -22.124 -5.485 1.00 41.06 117 ALA A CA 1
ATOM 928 C C . ALA A 1 117 ? -21.878 -23.593 -5.573 1.00 41.06 117 ALA A C 1
ATOM 930 O O . ALA A 1 117 ? -21.464 -24.089 -6.624 1.00 41.06 117 ALA A O 1
ATOM 931 N N . ARG A 1 118 ? -21.921 -24.256 -4.418 1.00 45.38 118 ARG A N 1
ATOM 932 C CA . ARG A 1 118 ? -21.804 -25.694 -4.287 1.00 45.38 118 ARG A CA 1
ATOM 933 C C . ARG A 1 118 ? -22.864 -26.247 -5.235 1.00 45.38 118 ARG A C 1
ATOM 935 O O . ARG A 1 118 ? -24.050 -26.192 -4.923 1.00 45.38 118 ARG A O 1
ATOM 942 N N . ARG A 1 119 ? -22.446 -26.688 -6.427 1.00 42.00 119 ARG A N 1
ATOM 943 C CA . ARG A 1 119 ? -23.280 -27.460 -7.347 1.00 42.00 119 ARG A CA 1
ATOM 944 C C . ARG A 1 119 ? -23.616 -28.747 -6.605 1.00 42.00 119 ARG A C 1
ATOM 946 O O . ARG A 1 119 ? -22.881 -29.726 -6.660 1.00 42.00 119 ARG A O 1
ATOM 953 N N . VAL A 1 120 ? -24.698 -28.704 -5.838 1.00 50.44 120 VAL A N 1
ATOM 954 C CA . VAL A 1 120 ? -25.412 -29.895 -5.411 1.00 50.44 120 VAL A CA 1
ATOM 955 C C . VAL A 1 120 ? -26.001 -30.456 -6.697 1.00 50.44 120 VAL A C 1
ATOM 957 O O . VAL A 1 120 ? -26.933 -29.891 -7.265 1.00 50.44 120 VAL A O 1
ATOM 960 N N . LEU A 1 121 ? -25.370 -31.506 -7.219 1.00 53.56 121 LEU A N 1
ATOM 961 C CA . LEU A 1 121 ? -25.957 -32.333 -8.262 1.00 53.56 121 LEU A CA 1
ATOM 962 C C . LEU A 1 121 ? -27.262 -32.910 -7.693 1.00 53.56 121 LEU A C 1
ATOM 964 O O . LEU A 1 121 ? -27.211 -33.527 -6.625 1.00 53.56 121 LEU A O 1
ATOM 968 N N . PRO A 1 122 ? -28.423 -32.723 -8.340 1.00 42.62 122 PRO A N 1
ATOM 969 C CA . PRO A 1 122 ? -29.605 -33.461 -7.942 1.00 42.62 122 PRO A CA 1
ATOM 970 C C . PRO A 1 122 ? -29.374 -34.941 -8.251 1.00 42.62 122 PRO A C 1
ATOM 972 O O . PRO A 1 122 ? -29.110 -35.336 -9.388 1.00 42.62 122 PRO A O 1
ATOM 975 N N . ALA A 1 123 ? -29.450 -35.752 -7.201 1.00 48.66 123 ALA A N 1
ATOM 976 C CA . ALA A 1 123 ? -29.608 -37.185 -7.314 1.00 48.66 123 ALA A CA 1
ATOM 977 C C . ALA A 1 123 ? -30.919 -37.489 -8.051 1.00 48.66 123 ALA A C 1
ATOM 979 O O . ALA A 1 123 ? -31.965 -36.937 -7.715 1.00 48.66 123 ALA A O 1
ATOM 980 N N . GLY A 1 124 ? -30.857 -38.417 -9.004 1.00 44.50 124 GLY A N 1
ATOM 981 C CA . GLY A 1 124 ? -32.034 -39.124 -9.491 1.00 44.50 124 GLY A CA 1
ATOM 982 C C . GLY A 1 124 ? -32.311 -38.944 -10.975 1.00 44.50 124 GLY A C 1
ATOM 983 O O . GLY A 1 124 ? -32.950 -37.989 -11.398 1.00 44.50 124 GLY A O 1
ATOM 984 N N . THR A 1 125 ? -31.936 -39.952 -11.756 1.00 44.81 125 THR A N 1
ATOM 985 C CA . THR A 1 125 ? -32.924 -40.737 -12.513 1.00 44.81 125 THR A CA 1
ATOM 986 C C . THR A 1 125 ? -32.264 -42.028 -12.989 1.00 44.81 125 THR A C 1
ATOM 988 O O . THR A 1 125 ? -31.602 -42.089 -14.016 1.00 44.81 125 THR A O 1
ATOM 991 N N . TRP A 1 126 ? -32.432 -43.075 -12.183 1.00 41.62 126 TRP A N 1
ATOM 992 C CA . TRP A 1 126 ? -32.319 -44.457 -12.635 1.00 41.62 126 TRP A CA 1
ATOM 993 C C . TRP A 1 126 ? -33.445 -44.731 -13.643 1.00 41.62 126 TRP A C 1
ATOM 995 O O . TRP A 1 126 ? -34.604 -44.414 -13.368 1.00 41.62 126 TRP A O 1
ATOM 1005 N N . ARG A 1 127 ? -33.122 -45.353 -14.779 1.00 49.47 127 ARG A N 1
ATOM 1006 C CA . ARG A 1 127 ? -34.087 -46.043 -15.644 1.00 49.47 127 ARG A CA 1
ATOM 1007 C C . ARG A 1 127 ? -33.519 -47.421 -15.995 1.00 49.47 127 ARG A C 1
ATOM 1009 O O . ARG A 1 127 ? -32.399 -47.468 -16.493 1.00 49.47 127 ARG A O 1
ATOM 1016 N N . PRO A 1 128 ? -34.239 -48.523 -15.729 1.00 50.53 128 PRO A N 1
ATOM 1017 C CA . PRO A 1 128 ? -33.893 -49.824 -16.278 1.00 50.53 128 PRO A CA 1
ATOM 1018 C C . PRO A 1 128 ? -34.500 -49.956 -17.680 1.00 50.53 128 PRO A C 1
ATOM 1020 O O . PRO A 1 128 ? -35.709 -49.789 -17.847 1.00 50.53 128 PRO A O 1
ATOM 1023 N N . ASP A 1 129 ? -33.674 -50.263 -18.679 1.00 49.78 129 ASP A N 1
ATOM 1024 C CA . ASP A 1 129 ? -34.164 -50.736 -19.973 1.00 49.78 129 ASP A CA 1
ATOM 1025 C C . ASP A 1 129 ? -34.611 -52.195 -19.828 1.00 49.78 129 ASP A C 1
ATOM 1027 O O . ASP A 1 129 ? -33.824 -53.093 -19.528 1.00 49.78 129 ASP A O 1
ATOM 1031 N N . ILE A 1 130 ? -35.912 -52.414 -20.012 1.00 50.47 130 ILE A N 1
ATOM 1032 C CA . ILE A 1 130 ? -36.526 -53.730 -20.177 1.00 50.47 130 ILE A CA 1
ATOM 1033 C C . ILE A 1 130 ? -36.460 -54.067 -21.669 1.00 50.47 130 ILE A C 1
ATOM 1035 O O . ILE A 1 130 ? -37.057 -53.374 -22.491 1.00 50.47 130 ILE A O 1
ATOM 1039 N N . VAL A 1 131 ? -35.752 -55.143 -22.009 1.00 62.03 131 VAL A N 1
ATOM 1040 C CA . VAL A 1 131 ? -35.734 -55.748 -23.349 1.00 62.03 131 VAL A CA 1
ATOM 1041 C C . VAL A 1 131 ? -36.844 -56.805 -23.420 1.00 62.03 131 VAL A C 1
ATOM 1043 O O . VAL A 1 131 ? -36.847 -57.701 -22.573 1.00 62.03 131 VAL A O 1
ATOM 1046 N N . PRO A 1 132 ? -37.769 -56.775 -24.397 1.00 55.66 132 PRO A N 1
ATOM 1047 C CA . PRO A 1 132 ? -38.600 -57.931 -24.691 1.00 55.66 132 PRO A CA 1
ATOM 1048 C C . PRO A 1 132 ? -37.882 -58.863 -25.675 1.00 55.66 132 PRO A C 1
ATOM 1050 O O . PRO A 1 132 ? -37.331 -58.430 -26.686 1.00 55.66 132 PRO A O 1
ATOM 1053 N N . ALA A 1 133 ? -37.894 -60.151 -25.340 1.00 48.56 133 ALA A N 1
ATOM 1054 C CA . ALA A 1 133 ? -37.427 -61.242 -26.179 1.00 48.56 133 ALA A CA 1
ATOM 1055 C C . ALA A 1 133 ? -38.372 -61.474 -27.369 1.00 48.56 133 ALA A C 1
ATOM 1057 O O . ALA A 1 133 ? -39.595 -61.406 -27.215 1.00 48.56 133 ALA A O 1
ATOM 1058 N N . ALA A 1 134 ? -37.785 -61.808 -28.516 1.00 56.91 134 ALA A N 1
ATOM 1059 C CA . ALA A 1 134 ? -38.413 -62.530 -29.616 1.00 56.91 134 ALA A CA 1
ATOM 1060 C C . ALA A 1 134 ? -37.417 -63.581 -30.116 1.00 56.91 134 ALA A C 1
ATOM 1062 O O . ALA A 1 134 ? -36.211 -63.245 -30.174 1.00 56.91 134 ALA A O 1
#

Secondary structure (DSSP, 8-state):
-------HHHHHT--TTSEEEEEEEEEE-TTS-EEEEEEEEE-TTS-EEEEEEEEEEE-TTS-EEEEEEEEETTS-EEEEEEESS-HHHHHHHTTSHHHHHHHH----------------PPP------PPPP-

pLDDT: mean 79.36, std 19.15, range [35.78, 96.44]

Foldseek 3Di:
DPDDDAPVCLLAVADPQKDKDWPDKDADDPPWGKMKTKIFIAGNVRDTFKIKIWMFIQDPVRWTKTWMWIAGPVRHTDDIDMDRHGLVVLCVVLVHSVSSSVVRNDPPPDDPPDPPPPPPPDDDDDDDDDDDDD

Radius of gyration: 23.92 Å; chains: 1; bounding box: 58×78×49 Å

Organism: NCBI:txid2051553

Sequence (134 aa):
MLFQPPVFETIFLTPVEHRLVIRGSRSRGAPLDGVCWYHDEFDVTGALVARYETYDETDEAGQERCGWRRYDAGGRLVARHEVAMRWSALVALKQSRRGAEIALQRLGAHNTSAPLARRVLPAGTWRPDIVPAA